Protein AF-A0A2N0KZF3-F1 (afdb_monomer_lite)

Secondary structure (DSSP, 8-state):
---------SHHHHHHHHHHHHPPTTEEEEEHHHHHHHT-SS-PEEEEE--TT-SSPEEEEEEE----

Structure (mmCIF, N/CA/C/O backbone):
data_AF-A0A2N0KZF3-F1
#
_entry.id   AF-A0A2N0KZF3-F1
#
loop_
_atom_site.group_PDB
_atom_site.id
_atom_site.type_symbol
_atom_site.label_atom_id
_atom_site.label_alt_id
_atom_site.label_comp_id
_atom_site.label_asym_id
_atom_site.label_entity_id
_atom_site.label_seq_id
_atom_site.pdbx_PDB_ins_code
_atom_site.Cartn_x
_atom_site.Cartn_y
_atom_site.Cartn_z
_atom_site.occupancy
_atom_site.B_iso_or_equiv
_atom_site.auth_seq_id
_atom_site.auth_comp_id
_atom_site.auth_asym_id
_atom_site.auth_atom_id
_atom_site.pdbx_PDB_model_num
ATOM 1 N N . ASP A 1 1 ? -6.811 -32.860 13.041 1.00 51.62 1 ASP A N 1
ATOM 2 C CA . ASP A 1 1 ? -6.539 -32.435 11.664 1.00 51.62 1 ASP A CA 1
ATOM 3 C C . ASP A 1 1 ? -5.973 -31.027 11.732 1.00 51.62 1 ASP A C 1
ATOM 5 O O . ASP A 1 1 ? -6.698 -30.110 12.092 1.00 51.62 1 ASP A O 1
ATOM 9 N N . ALA A 1 2 ? -4.653 -30.888 11.626 1.00 61.53 2 ALA A N 1
ATOM 10 C CA . ALA A 1 2 ? -3.980 -29.599 11.756 1.00 61.53 2 ALA A CA 1
ATOM 11 C C . ALA A 1 2 ? -3.513 -29.184 10.363 1.00 61.53 2 ALA A C 1
ATOM 13 O O . ALA A 1 2 ? -2.487 -29.659 9.884 1.00 61.53 2 ALA A O 1
ATOM 14 N N . THR A 1 3 ? -4.300 -28.342 9.699 1.00 66.88 3 THR A N 1
ATOM 15 C CA . THR A 1 3 ? -3.939 -27.757 8.408 1.00 66.88 3 THR A CA 1
ATOM 16 C C . THR A 1 3 ? -2.783 -26.785 8.619 1.00 66.88 3 THR A C 1
ATOM 18 O O . THR A 1 3 ? -2.985 -25.631 8.995 1.00 66.88 3 THR A O 1
ATOM 21 N N . THR A 1 4 ? -1.551 -27.244 8.413 1.00 75.56 4 THR A N 1
ATOM 22 C CA . THR A 1 4 ? -0.374 -26.374 8.391 1.00 75.56 4 THR A CA 1
ATOM 23 C C . THR A 1 4 ? -0.380 -25.576 7.088 1.00 75.56 4 THR A C 1
ATOM 25 O O . THR A 1 4 ? 0.036 -26.062 6.039 1.00 75.56 4 THR A O 1
ATOM 28 N N . GLY A 1 5 ? -0.905 -24.351 7.142 1.00 80.12 5 GLY A N 1
ATOM 29 C CA . GLY A 1 5 ? -0.847 -23.404 6.031 1.00 80.12 5 GLY A CA 1
ATOM 30 C C . GLY A 1 5 ? 0.551 -22.801 5.885 1.00 80.12 5 GLY A C 1
ATOM 31 O O . GLY A 1 5 ? 1.187 -22.449 6.878 1.00 80.12 5 GLY A O 1
ATOM 32 N N . ILE A 1 6 ? 1.026 -22.657 4.647 1.00 83.88 6 ILE A N 1
ATOM 33 C CA . ILE A 1 6 ? 2.219 -21.856 4.351 1.00 83.88 6 ILE A CA 1
ATOM 34 C C . ILE A 1 6 ? 1.792 -20.383 4.355 1.00 83.88 6 ILE A C 1
ATOM 36 O O . ILE A 1 6 ? 0.868 -20.008 3.636 1.00 83.88 6 ILE A O 1
ATOM 40 N N . THR A 1 7 ? 2.445 -19.556 5.174 1.00 86.00 7 THR A N 1
ATOM 41 C CA . THR A 1 7 ? 2.169 -18.117 5.304 1.00 86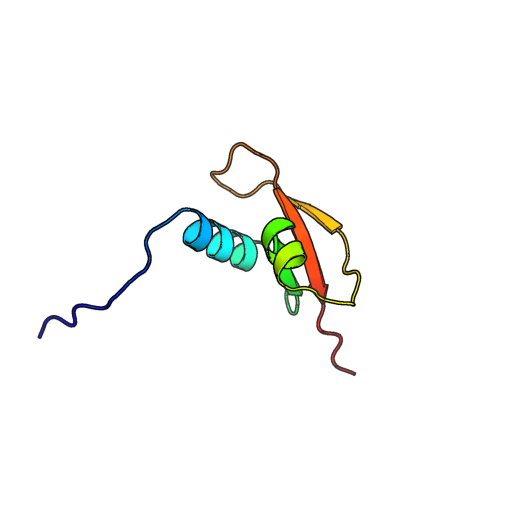.00 7 THR A CA 1
ATOM 42 C C . THR A 1 7 ? 3.461 -17.308 5.211 1.00 86.00 7 THR A C 1
ATOM 44 O O . THR A 1 7 ? 4.528 -17.799 5.582 1.00 86.00 7 THR A O 1
ATOM 47 N N . VAL A 1 8 ? 3.369 -16.074 4.710 1.00 85.50 8 VAL A N 1
ATOM 48 C CA . VAL A 1 8 ? 4.497 -15.136 4.625 1.00 85.50 8 VAL A CA 1
ATOM 49 C C . VAL A 1 8 ? 4.395 -14.143 5.776 1.00 85.50 8 VAL A C 1
ATOM 51 O O . VAL A 1 8 ? 3.416 -13.405 5.887 1.00 85.50 8 VAL A O 1
ATOM 54 N N . LEU A 1 9 ? 5.420 -14.115 6.623 1.00 87.81 9 LEU A N 1
ATOM 55 C CA . LEU A 1 9 ? 5.500 -13.260 7.804 1.00 87.81 9 LEU A CA 1
ATOM 56 C C . LEU A 1 9 ? 6.628 -12.253 7.605 1.00 87.81 9 LEU A C 1
ATOM 58 O O . LEU A 1 9 ? 7.785 -12.591 7.827 1.00 87.81 9 LEU A O 1
ATOM 62 N N . ASP A 1 10 ? 6.289 -11.041 7.170 1.00 88.12 10 ASP A N 1
ATOM 63 C CA . ASP A 1 10 ? 7.263 -9.958 7.011 1.00 88.12 10 ASP A CA 1
ATOM 64 C C . ASP A 1 10 ? 6.571 -8.574 7.005 1.00 88.12 10 ASP A C 1
ATOM 66 O O . ASP A 1 10 ? 5.334 -8.475 6.976 1.00 88.12 10 ASP A O 1
ATOM 70 N N . ASP A 1 11 ? 7.354 -7.495 7.052 1.00 86.38 11 ASP A N 1
ATOM 71 C CA . ASP A 1 11 ? 6.868 -6.111 7.042 1.00 86.38 11 ASP A CA 1
ATOM 72 C C . ASP A 1 11 ? 6.118 -5.734 5.751 1.00 86.38 11 ASP A C 1
ATOM 74 O O . ASP A 1 11 ? 5.074 -5.080 5.865 1.00 86.38 11 ASP A O 1
ATOM 78 N N . PRO A 1 12 ? 6.522 -6.175 4.539 1.00 89.25 12 PRO A N 1
ATOM 79 C CA . PRO A 1 12 ? 5.746 -5.942 3.323 1.00 89.25 12 PRO A CA 1
ATOM 80 C C . PRO A 1 12 ? 4.313 -6.482 3.412 1.00 89.25 12 PRO A C 1
ATOM 82 O O . PRO A 1 12 ? 3.372 -5.790 3.023 1.00 89.25 12 PRO A O 1
ATOM 85 N N . THR A 1 13 ? 4.117 -7.669 3.999 1.00 88.88 13 THR A N 1
ATOM 86 C CA . THR A 1 13 ? 2.780 -8.263 4.180 1.00 88.88 13 THR A CA 1
ATOM 87 C C . THR A 1 13 ? 1.923 -7.426 5.133 1.00 88.88 13 THR A C 1
ATOM 89 O O . THR A 1 13 ? 0.754 -7.156 4.856 1.00 88.88 13 THR A O 1
ATOM 92 N N . ASN A 1 14 ? 2.502 -6.963 6.246 1.00 90.31 14 ASN A N 1
ATOM 93 C CA . ASN A 1 14 ? 1.803 -6.091 7.196 1.00 90.31 14 ASN A CA 1
ATOM 94 C C . ASN A 1 14 ? 1.493 -4.720 6.570 1.00 90.31 14 ASN A C 1
ATOM 96 O O . ASN A 1 14 ? 0.404 -4.176 6.743 1.00 90.31 14 ASN A O 1
ATOM 100 N N . THR A 1 15 ? 2.422 -4.185 5.782 1.00 91.12 15 THR A N 1
ATOM 101 C CA . THR A 1 15 ? 2.262 -2.925 5.050 1.00 91.12 15 THR A CA 1
ATOM 102 C C . THR A 1 15 ? 1.129 -3.010 4.036 1.00 91.12 15 THR A C 1
ATOM 104 O O . THR A 1 15 ? 0.279 -2.125 4.019 1.00 91.12 15 THR A O 1
ATOM 107 N N . ALA A 1 16 ? 1.047 -4.094 3.261 1.00 90.94 16 ALA A N 1
ATOM 108 C CA . ALA A 1 16 ? -0.055 -4.326 2.331 1.00 90.94 16 ALA A CA 1
ATOM 109 C C . ALA A 1 16 ? -1.414 -4.375 3.052 1.00 90.94 16 ALA A C 1
ATOM 111 O O . ALA A 1 16 ? -2.370 -3.733 2.617 1.00 90.94 16 ALA A O 1
ATOM 112 N N . ALA A 1 17 ? -1.493 -5.056 4.201 1.00 91.38 17 ALA A N 1
ATOM 113 C CA . ALA A 1 17 ? -2.709 -5.082 5.014 1.00 91.38 17 ALA A CA 1
ATOM 114 C C . ALA A 1 17 ? -3.099 -3.682 5.528 1.00 91.38 17 ALA A C 1
ATOM 116 O O . ALA A 1 17 ? -4.274 -3.312 5.509 1.00 91.38 17 ALA A O 1
ATOM 117 N N . ARG A 1 18 ? -2.120 -2.869 5.947 1.00 92.75 18 ARG A N 1
ATOM 118 C CA . ARG A 1 18 ? -2.353 -1.483 6.389 1.00 92.75 18 ARG A CA 1
ATOM 119 C C . ARG A 1 18 ? -2.796 -0.576 5.246 1.00 92.75 18 ARG A C 1
ATOM 121 O O . ARG A 1 18 ? -3.700 0.224 5.452 1.00 92.75 18 ARG A O 1
ATOM 128 N N . LEU A 1 19 ? -2.202 -0.717 4.062 1.00 91.88 19 LEU A N 1
ATOM 129 C CA . LEU A 1 19 ? -2.625 -0.002 2.858 1.00 91.88 19 LEU A CA 1
ATOM 130 C C . LEU A 1 19 ? -4.067 -0.348 2.493 1.00 91.88 19 LEU A C 1
ATOM 132 O O . LEU A 1 19 ? -4.873 0.553 2.299 1.00 91.88 19 LEU A O 1
ATOM 136 N N . SER A 1 20 ? -4.420 -1.634 2.494 1.00 91.69 20 SER A N 1
ATOM 137 C CA . SER A 1 20 ? -5.799 -2.072 2.255 1.00 91.69 20 SER A CA 1
ATOM 138 C C . SER A 1 20 ? -6.774 -1.504 3.290 1.00 91.69 20 SER A C 1
ATOM 140 O O . SER A 1 20 ? -7.872 -1.099 2.928 1.00 91.69 20 SER A O 1
ATOM 142 N N . SER A 1 21 ? -6.366 -1.412 4.559 1.00 90.81 21 SER A N 1
ATOM 143 C CA . SER A 1 21 ? -7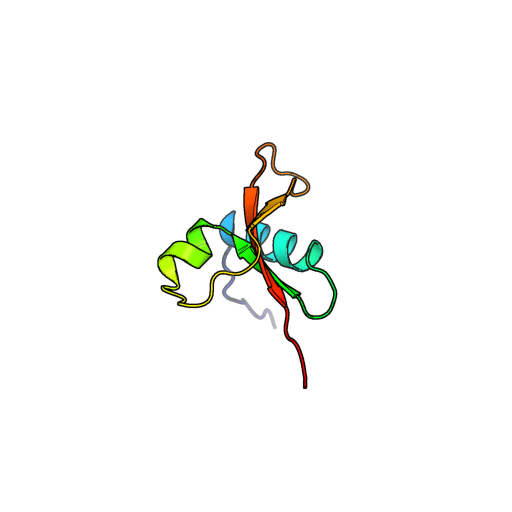.183 -0.803 5.614 1.00 90.81 21 SER A CA 1
ATOM 144 C C . SER A 1 21 ? -7.298 0.724 5.513 1.00 90.81 21 SER A C 1
ATOM 146 O O . SER A 1 21 ? -8.191 1.286 6.146 1.00 90.81 21 SER A O 1
ATOM 148 N N . ALA A 1 22 ? -6.384 1.395 4.808 1.00 90.56 22 ALA A N 1
ATOM 149 C CA . ALA A 1 22 ? -6.371 2.848 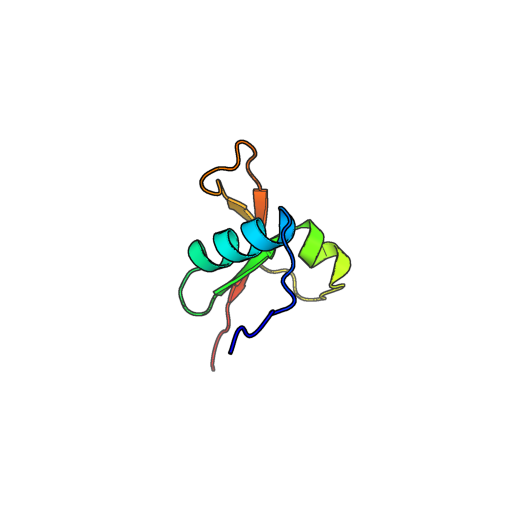4.631 1.00 90.56 22 ALA A CA 1
ATOM 150 C C . ALA A 1 22 ? -7.024 3.300 3.3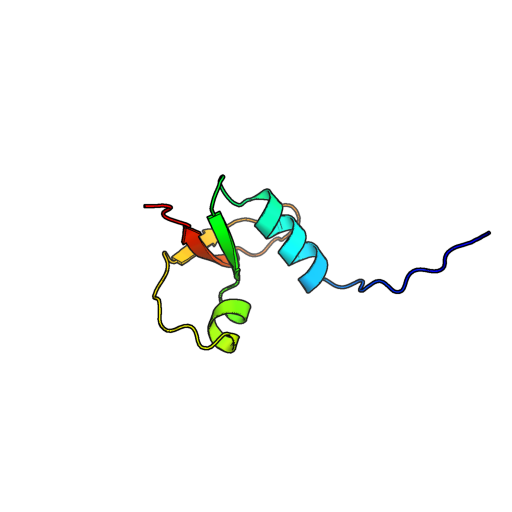14 1.00 90.56 22 ALA A C 1
ATOM 152 O O . ALA A 1 22 ? -7.313 4.485 3.161 1.00 90.56 22 ALA A O 1
ATOM 153 N N . ALA A 1 23 ? -7.229 2.377 2.372 1.00 90.19 23 ALA A N 1
ATOM 154 C CA . ALA A 1 23 ? -7.821 2.660 1.074 1.00 90.19 23 ALA A CA 1
ATOM 155 C C . ALA A 1 23 ? -9.301 3.044 1.200 1.00 90.19 23 ALA A C 1
ATOM 157 O O . ALA A 1 23 ? -10.046 2.483 2.011 1.00 90.19 23 ALA A O 1
ATOM 158 N N . ALA A 1 24 ? -9.736 3.990 0.371 1.00 88.31 24 ALA A N 1
ATOM 159 C CA . ALA A 1 24 ? -11.148 4.287 0.197 1.00 88.31 24 ALA A CA 1
ATOM 160 C C . ALA A 1 24 ? -11.875 3.146 -0.543 1.00 88.31 24 ALA A C 1
ATOM 162 O O . ALA A 1 24 ? -11.269 2.249 -1.133 1.00 88.31 24 ALA A O 1
ATOM 163 N N . ALA A 1 25 ? -13.210 3.182 -0.536 1.00 88.75 25 ALA A N 1
ATOM 164 C CA . ALA A 1 25 ? -13.996 2.269 -1.360 1.00 88.75 25 ALA A CA 1
ATOM 165 C C . ALA A 1 25 ? -13.651 2.460 -2.849 1.00 88.75 25 ALA A C 1
ATOM 167 O O . ALA A 1 25 ? -13.550 3.593 -3.319 1.00 88.75 25 ALA A O 1
ATOM 168 N N . SER A 1 26 ? -13.487 1.351 -3.576 1.00 87.44 26 SER A N 1
ATOM 169 C CA . SER A 1 26 ? -13.081 1.332 -4.993 1.00 87.44 26 SER A CA 1
ATOM 170 C C . SER A 1 26 ? -11.700 1.940 -5.280 1.00 87.44 26 SER A C 1
ATOM 172 O O . SER A 1 26 ? -11.408 2.328 -6.413 1.00 87.44 26 SER A O 1
ATOM 174 N N . GLU A 1 27 ? -10.836 2.000 -4.265 1.00 91.00 27 GLU A N 1
ATOM 175 C CA . GLU A 1 27 ? -9.444 2.420 -4.388 1.00 91.00 27 GLU A CA 1
ATOM 176 C C . GLU A 1 27 ? -8.502 1.246 -4.098 1.00 91.00 27 GLU A C 1
ATOM 178 O O . GLU A 1 27 ? -8.661 0.515 -3.119 1.00 91.00 27 GLU A O 1
ATOM 183 N N . ALA A 1 28 ? -7.477 1.098 -4.933 1.00 89.75 28 ALA A N 1
ATOM 184 C CA . ALA A 1 28 ? -6.312 0.283 -4.636 1.00 89.75 28 ALA A CA 1
ATOM 185 C C . ALA A 1 28 ? -5.127 1.199 -4.312 1.00 89.75 28 ALA A C 1
ATOM 187 O O . ALA A 1 28 ? -4.705 2.007 -5.142 1.00 89.75 28 ALA A O 1
ATOM 188 N N . LEU A 1 29 ? -4.578 1.057 -3.104 1.00 92.69 29 LEU A N 1
ATOM 189 C CA . LEU A 1 29 ? -3.358 1.747 -2.693 1.00 92.69 29 LEU A CA 1
ATOM 190 C C . LEU A 1 29 ? -2.137 0.853 -2.907 1.00 92.69 29 LEU A C 1
ATOM 192 O O . LEU A 1 29 ? -2.117 -0.306 -2.493 1.00 92.69 29 LEU A O 1
ATOM 196 N N . MET A 1 30 ? -1.095 1.425 -3.497 1.00 92.62 30 MET A N 1
ATOM 197 C CA . MET A 1 30 ? 0.218 0.797 -3.656 1.00 92.62 30 MET A CA 1
ATOM 198 C C . MET A 1 30 ? 1.283 1.687 -3.026 1.00 92.62 30 MET A C 1
ATOM 200 O O . MET A 1 30 ? 1.141 2.909 -3.048 1.00 92.62 30 MET A O 1
ATOM 204 N N . SER A 1 31 ? 2.348 1.101 -2.482 1.00 93.06 31 SER A N 1
ATOM 205 C CA . SER A 1 31 ? 3.519 1.893 -2.097 1.00 93.06 31 SER A CA 1
ATOM 206 C C . SER A 1 31 ? 4.256 2.393 -3.343 1.00 93.06 31 SER A C 1
ATOM 208 O O . SER A 1 31 ? 4.108 1.817 -4.427 1.00 93.06 31 SER A O 1
ATOM 210 N N . ASP A 1 32 ? 5.043 3.457 -3.201 1.00 91.38 32 ASP A N 1
ATOM 211 C CA . ASP A 1 32 ? 5.857 3.963 -4.311 1.00 91.38 32 ASP A CA 1
ATOM 212 C C . ASP A 1 32 ? 6.825 2.889 -4.838 1.00 91.38 32 ASP A C 1
ATOM 214 O O . ASP A 1 32 ? 6.932 2.715 -6.049 1.00 91.38 32 ASP A O 1
ATOM 218 N N . GLU A 1 33 ? 7.427 2.079 -3.960 1.00 90.81 33 GLU A N 1
ATOM 219 C CA . GLU A 1 33 ? 8.327 0.993 -4.370 1.00 90.81 33 GLU A CA 1
ATOM 220 C C . GLU A 1 33 ? 7.593 -0.077 -5.184 1.00 90.81 33 GLU A C 1
ATOM 222 O O . GLU A 1 33 ? 8.108 -0.557 -6.194 1.00 90.81 33 GLU A O 1
ATOM 227 N N . ALA A 1 34 ? 6.374 -0.441 -4.767 1.00 90.88 34 ALA A N 1
ATOM 228 C CA . ALA A 1 34 ? 5.547 -1.406 -5.485 1.00 90.88 34 ALA A CA 1
ATOM 229 C C . ALA A 1 34 ? 5.121 -0.873 -6.862 1.00 90.88 34 ALA A C 1
ATOM 231 O O . ALA A 1 34 ? 5.073 -1.627 -7.833 1.00 90.88 34 ALA A O 1
ATOM 232 N N . TYR A 1 35 ? 4.836 0.424 -6.965 1.00 90.00 35 TYR A N 1
ATOM 233 C CA . TYR A 1 35 ? 4.499 1.051 -8.236 1.00 90.00 35 TYR A CA 1
ATOM 234 C C . TYR A 1 35 ? 5.704 1.119 -9.186 1.00 90.00 35 TYR A C 1
ATOM 236 O O . TYR A 1 35 ? 5.561 0.811 -10.371 1.00 90.00 35 TYR A O 1
ATOM 244 N N . ASP A 1 36 ? 6.887 1.472 -8.677 1.00 89.62 36 ASP A N 1
ATOM 245 C CA . ASP A 1 36 ? 8.102 1.606 -9.486 1.00 89.62 36 ASP A CA 1
ATOM 246 C C . ASP A 1 36 ? 8.504 0.271 -10.135 1.00 89.62 36 ASP A C 1
ATOM 248 O O . ASP A 1 36 ? 8.910 0.241 -11.298 1.00 89.62 36 ASP A O 1
ATOM 252 N N . VAL A 1 37 ? 8.320 -0.856 -9.433 1.00 91.94 37 VAL A N 1
ATOM 253 C CA . VAL A 1 37 ? 8.579 -2.192 -10.003 1.00 91.94 37 VAL A CA 1
ATOM 254 C C . VAL A 1 37 ? 7.477 -2.668 -10.950 1.00 91.94 37 VAL A C 1
ATOM 256 O O . VAL A 1 37 ? 7.754 -3.428 -11.878 1.00 91.94 37 VAL A O 1
ATOM 259 N N . ALA A 1 38 ? 6.234 -2.218 -10.754 1.00 86.50 38 ALA A N 1
ATOM 260 C CA . ALA A 1 38 ? 5.088 -2.662 -11.545 1.00 86.50 38 ALA A CA 1
ATOM 261 C C . ALA A 1 38 ? 5.111 -2.144 -12.995 1.00 86.50 38 ALA A C 1
ATOM 263 O O . ALA A 1 38 ? 4.340 -2.632 -13.820 1.00 86.50 38 ALA A O 1
ATOM 264 N N . SER A 1 39 ? 6.003 -1.196 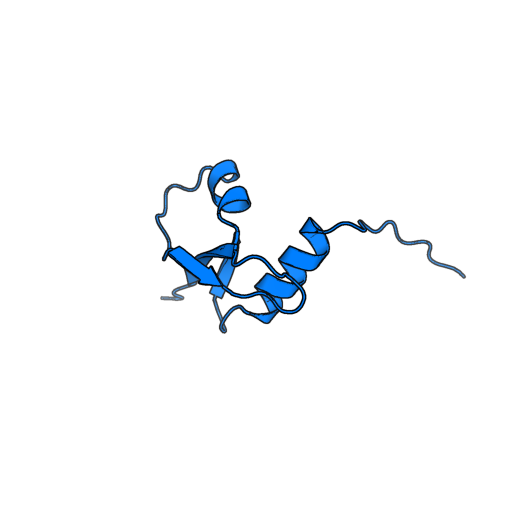-13.323 1.00 83.06 39 SER A N 1
ATOM 265 C CA . SER A 1 39 ? 6.178 -0.642 -14.679 1.00 83.06 39 SER A CA 1
ATOM 266 C C . SER A 1 39 ? 4.860 -0.167 -15.308 1.00 83.06 39 SER A C 1
ATOM 268 O O . SER A 1 39 ? 4.629 -0.302 -16.511 1.00 83.06 39 SER A O 1
ATOM 270 N N . LEU A 1 40 ? 3.973 0.366 -14.469 1.00 83.44 40 LEU A N 1
ATOM 271 C CA . LEU A 1 40 ? 2.664 0.853 -14.870 1.00 83.44 40 LEU A CA 1
ATOM 272 C C . LEU A 1 40 ? 2.794 2.172 -15.645 1.00 83.44 40 LEU A C 1
ATOM 274 O O . LEU A 1 40 ? 3.598 3.037 -15.302 1.00 83.44 40 LEU A O 1
ATOM 278 N N . THR A 1 41 ? 1.994 2.330 -16.702 1.00 82.44 41 THR A N 1
ATOM 279 C CA . THR A 1 41 ? 2.022 3.520 -17.574 1.00 82.44 41 THR A CA 1
ATOM 280 C C . THR A 1 41 ? 1.030 4.607 -17.166 1.00 82.44 41 THR A C 1
ATOM 282 O O . THR A 1 41 ? 1.098 5.724 -17.673 1.00 82.44 41 THR A O 1
ATOM 285 N N . ASN A 1 42 ? 0.072 4.291 -16.295 1.00 83.44 42 ASN A N 1
ATOM 286 C CA . ASN A 1 42 ? -0.834 5.272 -15.700 1.00 83.44 42 ASN A CA 1
ATOM 287 C C . ASN A 1 42 ? -0.102 6.033 -14.593 1.00 83.44 42 ASN A C 1
ATOM 289 O O . ASN A 1 42 ? 0.578 5.377 -13.831 1.00 83.44 42 ASN A O 1
ATOM 293 N N . ASP A 1 43 ? -0.286 7.350 -14.443 1.00 84.88 43 ASP A N 1
ATOM 294 C CA . ASP A 1 43 ? 0.286 8.131 -13.328 1.00 84.88 43 ASP A CA 1
ATOM 295 C C . ASP A 1 43 ? -0.808 8.454 -12.286 1.00 84.88 43 ASP A C 1
ATOM 297 O O . ASP A 1 43 ? -1.459 9.498 -12.371 1.00 84.88 43 ASP A O 1
ATOM 301 N N . PRO A 1 44 ? -1.108 7.522 -11.359 1.00 87.31 44 PRO A N 1
ATOM 302 C CA . PRO A 1 44 ? -2.131 7.702 -10.335 1.00 87.31 44 PRO A CA 1
ATOM 303 C C . PRO A 1 44 ? -1.716 8.770 -9.320 1.00 87.31 44 PRO A C 1
ATOM 305 O O . PRO A 1 44 ? -0.529 9.065 -9.154 1.00 87.31 44 PRO A O 1
ATOM 308 N N . GLU A 1 45 ? -2.699 9.304 -8.594 1.00 89.12 45 GLU A N 1
ATOM 309 C CA . GLU A 1 45 ? -2.459 10.318 -7.569 1.00 89.12 45 GLU A CA 1
ATOM 310 C C . GLU A 1 45 ? -1.440 9.814 -6.540 1.00 89.12 45 GLU A C 1
ATOM 312 O O . GLU A 1 45 ? -1.632 8.763 -5.921 1.00 89.12 45 GLU A O 1
ATOM 317 N N . ARG A 1 46 ? -0.364 10.585 -6.350 1.00 91.94 46 ARG A N 1
ATOM 318 C CA . ARG A 1 46 ? 0.626 10.344 -5.301 1.00 91.94 46 ARG A CA 1
ATOM 319 C C . ARG A 1 46 ? 0.240 11.096 -4.044 1.00 91.94 46 ARG A C 1
ATOM 321 O O . ARG A 1 46 ? -0.008 12.301 -4.087 1.00 91.94 46 ARG A O 1
ATOM 328 N N . ARG A 1 47 ? 0.298 10.411 -2.911 1.00 94.06 47 ARG A N 1
ATOM 329 C CA . ARG A 1 47 ? 0.101 11.021 -1.599 1.00 94.06 47 ARG A CA 1
ATOM 330 C C . ARG A 1 47 ? 0.990 10.365 -0.556 1.00 94.06 47 ARG A C 1
ATOM 332 O O . ARG A 1 47 ? 1.609 9.332 -0.787 1.00 94.06 47 ARG A O 1
ATOM 339 N N . LYS A 1 48 ? 1.073 11.005 0.601 1.00 92.94 48 LYS A N 1
ATOM 340 C CA . LYS A 1 48 ? 1.821 10.514 1.754 1.00 92.94 48 LYS A CA 1
ATOM 341 C C . LYS A 1 48 ? 0.836 10.044 2.814 1.00 92.94 48 LYS A C 1
ATOM 343 O O . LYS A 1 48 ? -0.105 10.773 3.117 1.00 92.94 48 LYS A O 1
ATOM 348 N N . LEU A 1 49 ? 1.052 8.853 3.362 1.00 90.75 49 LEU A N 1
ATOM 349 C CA . LEU A 1 49 ? 0.218 8.283 4.415 1.00 90.75 49 LEU A CA 1
ATOM 350 C C . LEU A 1 49 ? 1.040 7.942 5.654 1.00 90.75 49 LEU A C 1
ATOM 352 O O . LEU A 1 49 ? 2.091 7.306 5.583 1.00 90.75 49 LEU A O 1
ATOM 356 N N . GLU A 1 50 ? 0.500 8.318 6.806 1.00 90.69 50 GLU A N 1
ATOM 357 C CA . GLU A 1 50 ? 0.929 7.808 8.102 1.00 90.69 50 GLU A CA 1
ATOM 358 C C . GLU A 1 50 ? 0.211 6.483 8.357 1.00 90.69 50 GLU A C 1
ATOM 360 O O . GLU A 1 50 ? -0.991 6.439 8.628 1.00 90.69 50 GLU A O 1
ATOM 365 N N . LEU A 1 51 ? 0.937 5.373 8.236 1.00 87.81 51 LEU A N 1
ATOM 366 C CA . LEU A 1 51 ? 0.374 4.061 8.521 1.00 87.81 51 LEU A CA 1
ATOM 367 C C . LEU A 1 51 ? 0.485 3.757 10.011 1.00 87.81 51 LEU A C 1
ATOM 369 O O . LEU A 1 51 ? 1.561 3.834 10.603 1.00 87.81 51 LEU A O 1
ATOM 373 N N . LYS A 1 52 ? -0.623 3.327 10.618 1.00 82.88 52 LYS A N 1
ATOM 374 C CA . LYS A 1 52 ? -0.662 2.934 12.031 1.00 82.88 52 LYS A CA 1
ATOM 375 C C . LYS A 1 52 ? 0.464 1.946 12.355 1.00 82.88 52 LYS A C 1
ATOM 377 O O . LYS A 1 52 ? 0.566 0.893 11.730 1.00 82.88 52 LYS A O 1
ATOM 382 N N . GLY A 1 53 ? 1.285 2.273 13.353 1.00 81.44 53 GLY A N 1
ATOM 383 C CA . GLY A 1 53 ? 2.400 1.427 13.789 1.00 81.44 53 GLY A CA 1
ATOM 384 C C . GLY A 1 53 ? 3.620 1.453 12.863 1.00 81.44 53 GLY A C 1
ATOM 385 O O . GLY A 1 53 ? 4.459 0.560 12.961 1.00 81.44 53 GLY A O 1
ATOM 386 N N . LYS A 1 54 ? 3.708 2.413 11.937 1.00 83.62 54 LYS A N 1
ATOM 387 C CA . LYS A 1 54 ? 4.949 2.803 11.260 1.00 83.62 54 LYS A CA 1
ATOM 388 C C . LYS A 1 54 ? 5.292 4.225 11.692 1.00 83.62 54 LYS A C 1
ATOM 390 O O . LYS A 1 54 ? 4.422 5.087 11.724 1.00 83.62 54 LYS A O 1
ATOM 395 N N . SER A 1 55 ? 6.550 4.441 12.062 1.00 79.00 55 SER A N 1
ATOM 396 C CA . SER A 1 55 ? 7.039 5.766 12.462 1.00 79.00 55 SER A CA 1
ATOM 397 C C . SER A 1 55 ? 7.348 6.656 11.260 1.00 79.00 55 SER A C 1
ATOM 399 O O . SER A 1 55 ? 7.410 7.872 11.400 1.00 79.00 55 SER A O 1
ATOM 401 N N . GLU A 1 56 ? 7.565 6.054 10.091 1.00 86.75 56 GLU A N 1
ATOM 402 C CA . GLU A 1 56 ? 7.891 6.760 8.859 1.00 86.75 56 GLU A CA 1
ATOM 403 C C . GLU A 1 56 ? 6.647 6.952 7.988 1.00 86.75 56 GLU A C 1
ATOM 405 O O . GLU A 1 56 ? 5.836 6.037 7.812 1.00 86.75 56 GLU A O 1
ATOM 410 N N . VAL A 1 57 ? 6.514 8.163 7.446 1.00 88.81 57 VAL A N 1
ATOM 411 C CA . VAL A 1 57 ? 5.473 8.518 6.483 1.00 88.81 57 VAL A CA 1
ATOM 412 C C . VAL A 1 57 ? 5.781 7.832 5.157 1.00 88.81 57 VAL A C 1
ATOM 414 O O . VAL A 1 57 ? 6.852 8.038 4.591 1.00 88.81 57 VAL A O 1
ATOM 417 N N . MET A 1 58 ? 4.828 7.066 4.633 1.00 92.50 58 MET A N 1
ATOM 418 C CA . MET A 1 58 ? 5.028 6.281 3.419 1.00 92.50 58 MET A CA 1
ATOM 419 C C . MET A 1 58 ? 4.427 6.977 2.198 1.00 92.50 58 MET A C 1
ATOM 421 O O . MET A 1 58 ? 3.293 7.464 2.244 1.00 92.50 58 MET A O 1
ATOM 425 N N . GLY A 1 59 ? 5.186 7.016 1.105 1.00 93.31 59 GLY A N 1
ATOM 426 C CA . GLY A 1 59 ? 4.689 7.429 -0.203 1.00 93.31 59 GLY A CA 1
ATOM 427 C C . GLY A 1 59 ? 3.817 6.337 -0.818 1.00 93.31 59 GLY A C 1
ATOM 428 O O . GLY A 1 59 ? 4.172 5.156 -0.795 1.00 93.31 59 GLY A O 1
ATOM 429 N N . VAL A 1 60 ? 2.637 6.721 -1.301 1.00 93.19 60 VAL A N 1
ATOM 430 C CA . VAL A 1 60 ? 1.657 5.798 -1.873 1.00 93.19 60 VAL A CA 1
ATOM 431 C C . VAL A 1 60 ? 0.988 6.384 -3.107 1.00 93.19 60 VAL A C 1
ATOM 433 O O . VAL A 1 60 ? 0.923 7.602 -3.296 1.00 93.19 60 VAL A O 1
ATOM 436 N N . ARG A 1 61 ? 0.406 5.492 -3.904 1.00 92.94 61 ARG A N 1
ATOM 437 C CA . ARG A 1 61 ? -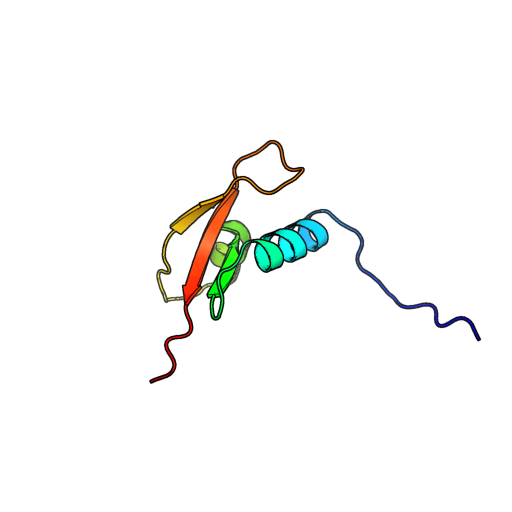0.347 5.802 -5.115 1.00 92.94 61 ARG A CA 1
ATOM 438 C C . ARG A 1 61 ? -1.733 5.181 -5.097 1.00 92.94 61 ARG A C 1
ATOM 440 O O . ARG A 1 61 ? -1.856 3.985 -4.836 1.00 92.94 61 ARG A O 1
ATOM 447 N N . GLY A 1 62 ? -2.745 5.996 -5.399 1.00 90.25 62 GLY A N 1
ATOM 448 C CA . GLY A 1 62 ? -4.154 5.597 -5.437 1.00 90.25 62 GLY A CA 1
ATOM 449 C C . GLY A 1 62 ? -4.661 5.324 -6.849 1.00 90.25 62 GLY A C 1
ATOM 450 O O . GLY A 1 62 ? -4.792 6.233 -7.668 1.00 90.25 62 GLY A O 1
ATOM 451 N N . LEU A 1 63 ? -4.970 4.062 -7.130 1.00 87.81 63 LEU A N 1
ATOM 452 C CA . LEU A 1 63 ? -5.696 3.628 -8.319 1.00 87.81 63 LEU A CA 1
ATOM 453 C C . LEU A 1 63 ? -7.190 3.613 -8.004 1.00 87.81 63 LEU A C 1
ATOM 455 O O . LEU A 1 63 ? -7.645 2.775 -7.230 1.00 87.81 63 LEU A O 1
ATOM 459 N N . ILE A 1 64 ? -7.950 4.519 -8.613 1.00 84.38 64 ILE A N 1
ATOM 460 C CA . ILE A 1 64 ? -9.407 4.545 -8.476 1.00 84.38 64 ILE A CA 1
ATOM 461 C C . ILE A 1 64 ? -10.005 3.781 -9.651 1.00 84.38 64 ILE A C 1
ATOM 463 O O . ILE A 1 64 ? -9.761 4.125 -10.811 1.00 84.38 64 ILE A O 1
ATOM 467 N N . GLU A 1 65 ? -10.802 2.758 -9.358 1.00 73.81 65 GLU A N 1
ATOM 468 C CA . GLU A 1 65 ? -11.608 2.127 -10.392 1.00 73.81 65 GLU A CA 1
ATOM 469 C C . GLU A 1 65 ? -12.803 3.032 -10.708 1.00 73.81 65 GLU A C 1
ATOM 471 O O . GLU A 1 65 ? -13.726 3.190 -9.909 1.00 73.81 65 GLU A O 1
ATOM 476 N N . ILE A 1 66 ? -12.781 3.652 -11.886 1.00 66.56 66 ILE A N 1
ATOM 477 C CA . ILE A 1 66 ? -13.922 4.402 -12.406 1.00 66.56 66 ILE A CA 1
ATOM 478 C C . ILE A 1 66 ? -14.720 3.436 -13.281 1.00 66.56 66 ILE A C 1
ATOM 480 O O . ILE A 1 66 ? -14.493 3.340 -14.489 1.00 66.56 66 ILE A O 1
ATOM 484 N N . SER A 1 67 ? -15.629 2.684 -12.661 1.00 60.03 67 SER A N 1
ATOM 485 C CA . SER A 1 67 ? -16.665 1.952 -13.394 1.00 60.03 67 SER A CA 1
ATOM 486 C C . SER A 1 67 ? -17.485 2.962 -14.222 1.00 60.03 67 SER A C 1
ATOM 488 O O . SER A 1 67 ? -18.000 3.937 -13.671 1.00 60.03 67 SER A O 1
ATOM 490 N N . LYS A 1 68 ? -17.524 2.777 -15.549 1.00 51.53 68 LYS A N 1
ATOM 491 C CA . LYS A 1 68 ? -18.263 3.618 -16.512 1.00 51.53 68 LYS A CA 1
ATOM 492 C C . LYS A 1 68 ? -19.752 3.299 -16.544 1.00 51.53 68 LYS A C 1
ATOM 494 O O . LYS A 1 68 ? -20.089 2.100 -16.453 1.00 51.53 68 LYS A O 1
#

Sequence (68 aa):
DATTGITVLDDPTNTAARLSSAAAASEALMSDEAYDVASLTNDPERRKLELKGKSEVMGVRGLIEISK

Foldseek 3Di:
DDPPDDDDDDPVVVVLVQQVVVADVQKDKDFPVRVVVVPDPDDADWDWDDGPPDPDITIIGIDHDDDD

Radius of gyration: 14.41 Å; chains: 1; bounding box: 27×44×31 Å

pLDDT: mean 85.71, std 9.29, range [51.53, 94.06]